Protein AF-A0A6V8LNF3-F1 (afdb_monomer_lite)

pLDDT: mean 83.2, std 12.96, range [45.44, 96.06]

Sequence (121 aa):
MTIAVAGEPRTGPDAATLVARLAELAVNDELLVVFGSADRRPGVDAYAVLAGLRDCLPRHDLVVIHLRPSADVMEWRDGALLDELMECGALPIVITSARAAPEIAIRLSDLLHADRILTVL

Secondary structure (DSSP, 8-state):
-EEEEEE--SSHHHHHHHHHHHHHHHHHS-EEEEEEE-TT-S-SHHHHHHHHHHHH-TTS-EEEEE--TT-S---HHHHHHHHHHHHTT-EEEEEEETTTHHHHHHHHHHHTT-SEEEEE-

Foldseek 3Di:
DEEEEEEFQPDPVLLLQLLVVQLVCLVVHLYEYQYAYAPPDPPDGVVSSVVSNCVSCVPAAEAEAEDEPPDPDPDVVVLVVVLVCSVVSHHYYYYYHNVCRVVVSVVSCVSVVHPYYHYRD

Structure (mmCIF, N/CA/C/O backbone):
data_AF-A0A6V8LNF3-F1
#
_entry.id   AF-A0A6V8LNF3-F1
#
loop_
_atom_site.group_PDB
_atom_site.id
_atom_site.type_symbol
_atom_site.label_atom_id
_atom_site.label_alt_id
_atom_site.label_comp_id
_atom_site.label_asym_id
_atom_site.label_entity_id
_atom_site.label_seq_id
_atom_site.pdbx_PDB_ins_code
_atom_site.Cartn_x
_atom_site.Cartn_y
_atom_site.Cartn_z
_atom_site.occupancy
_atom_site.B_iso_or_equiv
_atom_site.auth_seq_id
_atom_site.auth_comp_id
_atom_site.auth_asym_id
_atom_site.auth_atom_id
_atom_site.pdbx_PDB_model_num
ATOM 1 N N . MET A 1 1 ? -11.058 -5.853 -3.715 1.00 91.31 1 MET A N 1
ATOM 2 C CA . MET A 1 1 ? -9.763 -5.278 -3.298 1.00 91.31 1 MET A CA 1
ATOM 3 C C . MET A 1 1 ? -9.363 -4.057 -4.135 1.00 91.31 1 MET A C 1
ATOM 5 O O . MET A 1 1 ? -9.491 -4.066 -5.359 1.00 91.31 1 MET A O 1
ATOM 9 N N . THR A 1 2 ? -8.811 -3.029 -3.484 1.00 95.00 2 THR A N 1
ATOM 10 C CA . THR A 1 2 ? -8.191 -1.847 -4.111 1.00 95.00 2 THR A CA 1
ATOM 11 C C . THR A 1 2 ? -6.661 -1.936 -4.047 1.00 95.00 2 THR A C 1
ATOM 13 O O . THR A 1 2 ? -6.102 -2.238 -2.995 1.00 95.00 2 THR A O 1
ATOM 16 N N . ILE A 1 3 ? -5.969 -1.602 -5.141 1.00 95.00 3 ILE A N 1
ATOM 17 C CA . ILE A 1 3 ? -4.509 -1.406 -5.142 1.00 95.00 3 ILE A CA 1
ATOM 18 C C . ILE A 1 3 ? -4.200 0.092 -5.147 1.00 95.00 3 ILE A C 1
ATOM 20 O O . ILE A 1 3 ? -4.583 0.802 -6.076 1.00 95.00 3 ILE A O 1
ATOM 24 N N . ALA A 1 4 ? -3.480 0.583 -4.140 1.00 96.06 4 ALA A N 1
ATOM 25 C CA . ALA A 1 4 ? -2.987 1.956 -4.088 1.00 96.06 4 ALA A CA 1
ATOM 26 C C . ALA A 1 4 ? -1.520 2.030 -4.519 1.00 96.06 4 ALA A C 1
ATOM 28 O O . ALA A 1 4 ? -0.658 1.400 -3.915 1.00 96.06 4 ALA A O 1
ATOM 29 N N . VAL A 1 5 ? -1.221 2.843 -5.528 1.00 93.94 5 VAL A N 1
ATOM 30 C CA . VAL A 1 5 ? 0.143 3.144 -5.968 1.00 93.94 5 VAL A CA 1
ATOM 31 C C . VAL A 1 5 ? 0.570 4.467 -5.357 1.00 93.94 5 VAL A C 1
ATOM 33 O O . VAL A 1 5 ? -0.023 5.504 -5.652 1.00 93.94 5 VAL A O 1
ATOM 36 N N . ALA A 1 6 ? 1.603 4.433 -4.525 1.00 91.44 6 ALA A N 1
ATOM 37 C CA . ALA A 1 6 ? 2.156 5.599 -3.849 1.00 91.44 6 ALA A CA 1
ATOM 38 C C . ALA A 1 6 ? 3.643 5.760 -4.180 1.00 91.44 6 ALA A C 1
ATOM 40 O O . ALA A 1 6 ? 4.350 4.780 -4.410 1.00 91.44 6 ALA A O 1
ATOM 41 N N . GLY A 1 7 ? 4.120 7.002 -4.207 1.00 86.25 7 GLY A N 1
ATOM 42 C CA . GLY A 1 7 ? 5.541 7.322 -4.342 1.00 86.25 7 GLY A CA 1
ATOM 43 C C . GLY A 1 7 ? 6.118 7.908 -3.057 1.00 86.25 7 GLY A C 1
ATOM 44 O O . GLY A 1 7 ? 5.391 8.185 -2.103 1.00 86.25 7 GLY A O 1
ATOM 45 N N . GLU A 1 8 ? 7.428 8.142 -3.051 1.00 83.19 8 GLU A N 1
ATOM 46 C CA . GLU A 1 8 ? 8.069 8.893 -1.972 1.00 83.19 8 GLU A CA 1
ATOM 47 C C . GLU A 1 8 ? 7.511 10.324 -1.876 1.00 83.19 8 GLU A C 1
ATOM 49 O O . GLU A 1 8 ? 7.538 11.067 -2.868 1.00 83.19 8 GLU A O 1
ATOM 54 N N . PRO A 1 9 ? 7.019 10.732 -0.692 1.00 77.38 9 PRO A N 1
ATOM 55 C CA . PRO A 1 9 ? 6.578 12.098 -0.470 1.00 77.38 9 PRO A CA 1
ATOM 56 C C . PRO A 1 9 ? 7.770 13.051 -0.568 1.00 77.38 9 PRO A C 1
ATOM 58 O O . PRO A 1 9 ? 8.856 12.777 -0.062 1.00 77.38 9 PRO A O 1
ATOM 61 N N . ARG A 1 10 ? 7.571 14.204 -1.213 1.00 73.31 10 ARG A N 1
ATOM 62 C CA . ARG A 1 10 ? 8.639 15.204 -1.397 1.00 73.31 10 ARG A CA 1
ATOM 63 C C . ARG A 1 10 ? 8.859 16.052 -0.149 1.00 73.31 10 ARG A C 1
ATOM 65 O O . ARG A 1 10 ? 9.919 16.658 0.003 1.00 73.31 10 ARG A O 1
ATOM 72 N N . THR A 1 11 ? 7.846 16.131 0.712 1.00 73.12 11 THR A N 1
ATOM 73 C CA . THR A 1 11 ? 7.851 16.919 1.942 1.00 73.12 11 THR A CA 1
ATOM 74 C C . THR A 1 11 ? 7.123 16.188 3.077 1.00 73.12 11 THR A C 1
ATOM 76 O O . THR A 1 11 ? 6.328 15.278 2.849 1.00 73.12 11 THR A O 1
ATOM 79 N N . GLY A 1 12 ? 7.362 16.605 4.324 1.00 70.62 12 GLY A N 1
ATOM 80 C CA . GLY A 1 12 ? 6.655 16.064 5.495 1.00 70.62 12 GLY A CA 1
ATOM 81 C C . GLY A 1 12 ? 5.121 16.210 5.440 1.00 70.62 12 GLY A C 1
ATOM 82 O O . GLY A 1 12 ? 4.425 15.243 5.746 1.00 70.62 12 GLY A O 1
ATOM 83 N N . PRO A 1 13 ? 4.563 17.367 5.031 1.00 74.94 13 PRO A N 1
ATOM 84 C CA . PRO A 1 13 ? 3.122 17.516 4.804 1.00 74.94 13 PRO A CA 1
ATOM 85 C C . PRO A 1 13 ? 2.555 16.559 3.748 1.00 74.94 13 PRO A C 1
ATOM 87 O O . PRO A 1 13 ? 1.454 16.034 3.935 1.00 74.94 13 PRO A O 1
ATOM 90 N N . ASP A 1 14 ? 3.313 16.286 2.681 1.00 81.44 14 ASP A N 1
ATOM 91 C CA . ASP A 1 14 ? 2.914 15.304 1.665 1.00 81.44 14 ASP A CA 1
ATOM 92 C C . ASP A 1 14 ? 2.860 13.900 2.284 1.00 81.44 14 ASP A C 1
ATOM 94 O O . ASP A 1 14 ? 1.900 13.165 2.075 1.00 81.44 14 ASP A O 1
ATOM 98 N N . ALA A 1 15 ? 3.832 13.555 3.138 1.00 84.44 15 ALA A N 1
ATOM 99 C CA . ALA A 1 15 ? 3.854 12.273 3.842 1.00 84.44 15 ALA A CA 1
ATOM 100 C C . ALA A 1 15 ? 2.638 12.096 4.766 1.00 84.44 15 ALA A C 1
ATOM 102 O O . ALA A 1 15 ? 2.013 11.038 4.766 1.00 84.44 15 ALA A O 1
ATOM 103 N N . ALA A 1 16 ? 2.269 13.130 5.529 1.00 87.69 16 ALA A N 1
ATOM 104 C CA . ALA A 1 16 ? 1.100 13.083 6.409 1.00 87.69 16 ALA A CA 1
ATOM 105 C C . ALA A 1 16 ? -0.213 12.948 5.620 1.00 87.69 16 ALA A C 1
ATOM 107 O O . ALA A 1 16 ? -1.103 12.197 6.019 1.00 87.69 16 ALA A O 1
ATOM 108 N N . THR A 1 17 ? -0.318 13.642 4.484 1.00 90.06 17 THR A N 1
ATOM 109 C CA . THR A 1 17 ? -1.483 13.567 3.590 1.00 90.06 17 THR A CA 1
ATOM 110 C C . THR A 1 17 ? -1.604 12.179 2.964 1.00 90.06 17 THR A C 1
ATOM 112 O O . THR A 1 17 ? -2.685 11.587 2.982 1.00 90.06 17 THR A O 1
ATOM 115 N N . LEU A 1 18 ? -0.484 11.622 2.496 1.00 91.25 18 LEU A N 1
ATOM 116 C CA . LEU A 1 18 ? -0.406 10.264 1.969 1.00 91.25 18 LEU A CA 1
ATOM 117 C C . LEU A 1 18 ? -0.830 9.232 3.022 1.00 91.25 18 LEU A C 1
ATOM 119 O O . LEU A 1 18 ? -1.676 8.385 2.742 1.00 91.25 18 LEU A O 1
ATOM 123 N N . VAL A 1 19 ? -0.295 9.325 4.243 1.00 93.56 19 VAL A N 1
ATOM 124 C CA . VAL A 1 19 ? -0.665 8.439 5.360 1.00 93.56 19 VAL A CA 1
ATOM 125 C C . VAL A 1 19 ? -2.158 8.526 5.656 1.00 93.56 19 VAL A C 1
ATOM 127 O O . VAL A 1 19 ? -2.817 7.491 5.738 1.00 93.56 19 VAL A O 1
ATOM 130 N N . ALA A 1 20 ? -2.709 9.737 5.776 1.00 94.00 20 ALA A N 1
ATOM 131 C CA . ALA A 1 20 ? -4.129 9.927 6.057 1.00 94.00 20 ALA A CA 1
ATOM 132 C C . ALA A 1 20 ? -5.008 9.299 4.967 1.00 94.00 20 ALA A C 1
ATOM 134 O O . ALA A 1 20 ? -5.988 8.621 5.275 1.00 94.00 20 ALA A O 1
ATOM 135 N N . ARG A 1 21 ? -4.627 9.468 3.696 1.00 94.12 21 ARG A N 1
ATOM 136 C CA . ARG A 1 21 ? -5.373 8.915 2.565 1.00 94.12 21 ARG A CA 1
ATOM 137 C C . ARG A 1 21 ? -5.294 7.392 2.493 1.00 94.12 21 ARG A C 1
ATOM 139 O O . ARG A 1 21 ? -6.303 6.742 2.240 1.00 94.12 21 ARG A O 1
ATOM 146 N N . LEU A 1 22 ? -4.117 6.816 2.716 1.00 94.50 22 LEU A N 1
ATOM 147 C CA . LEU A 1 22 ? -3.945 5.364 2.748 1.00 94.50 22 LEU A CA 1
ATOM 148 C C . LEU A 1 22 ? -4.680 4.737 3.941 1.00 94.50 22 LEU A C 1
ATOM 150 O O . LEU A 1 22 ? -5.297 3.689 3.784 1.00 94.50 22 LEU A O 1
ATOM 154 N N . ALA A 1 23 ? -4.676 5.393 5.105 1.00 94.94 23 ALA A N 1
ATOM 155 C CA . ALA A 1 23 ? -5.435 4.943 6.268 1.00 94.94 23 ALA A CA 1
ATOM 156 C C . ALA A 1 23 ? -6.951 5.006 6.029 1.00 94.94 23 ALA A C 1
ATOM 158 O O . ALA A 1 23 ? -7.660 4.064 6.371 1.00 94.94 23 ALA A O 1
ATOM 159 N N . GLU A 1 24 ? -7.446 6.080 5.405 1.00 94.88 24 GLU A N 1
ATOM 160 C CA . GLU A 1 24 ? -8.847 6.186 4.984 1.00 94.88 24 GLU A CA 1
ATOM 161 C C . GLU A 1 24 ? -9.227 5.026 4.054 1.00 94.88 24 GLU A C 1
ATOM 163 O O . GLU A 1 24 ? -10.248 4.377 4.272 1.00 94.88 24 GLU A O 1
ATOM 168 N N . LEU A 1 25 ? -8.398 4.730 3.050 1.00 94.50 25 LEU A N 1
ATOM 169 C CA . LEU A 1 25 ? -8.643 3.618 2.132 1.00 94.50 25 LEU A CA 1
ATOM 170 C C . LEU A 1 25 ? -8.648 2.268 2.860 1.00 94.50 25 LEU A C 1
ATOM 172 O O . LEU A 1 25 ? -9.585 1.506 2.674 1.00 94.50 25 LEU A O 1
ATOM 176 N N . ALA A 1 26 ? -7.670 2.003 3.730 1.00 93.00 26 ALA A N 1
ATOM 177 C CA . ALA A 1 26 ? -7.566 0.734 4.457 1.00 93.00 26 ALA A CA 1
ATOM 178 C C . ALA A 1 26 ? -8.748 0.471 5.406 1.00 93.00 26 ALA A C 1
ATOM 180 O O . ALA A 1 26 ? -9.082 -0.674 5.681 1.00 93.00 26 ALA A O 1
ATOM 181 N N . VAL A 1 27 ? -9.382 1.528 5.924 1.00 92.62 27 VAL A N 1
ATOM 182 C CA . VAL A 1 27 ? -10.567 1.401 6.788 1.00 92.62 27 VAL A CA 1
ATOM 183 C C . VAL A 1 27 ? -11.829 1.073 5.987 1.00 92.62 27 VAL A C 1
ATOM 185 O O . VAL A 1 27 ? -12.735 0.433 6.521 1.00 92.62 27 VAL A O 1
ATOM 188 N N . ASN A 1 28 ? -11.921 1.538 4.740 1.00 91.06 28 ASN A N 1
ATOM 189 C CA . ASN A 1 28 ? -13.136 1.424 3.930 1.00 91.06 28 ASN A CA 1
ATOM 190 C C . ASN A 1 28 ? -13.095 0.267 2.926 1.00 91.06 28 ASN A C 1
ATOM 192 O O . ASN A 1 28 ? -14.148 -0.257 2.567 1.00 91.06 28 ASN A O 1
ATOM 196 N N . ASP A 1 29 ? -11.906 -0.121 2.474 1.00 89.56 29 ASP A N 1
ATOM 197 C CA . ASP A 1 29 ? -11.687 -1.133 1.451 1.00 89.56 29 ASP A CA 1
ATOM 198 C C . ASP A 1 29 ? -10.548 -2.074 1.874 1.00 89.56 29 ASP A C 1
ATOM 200 O O . ASP A 1 29 ? -9.580 -1.673 2.519 1.00 89.56 29 ASP A O 1
ATOM 204 N N . GLU A 1 30 ? -10.619 -3.326 1.424 1.00 91.56 30 GLU A N 1
ATOM 205 C CA . GLU A 1 30 ? -9.466 -4.226 1.422 1.00 91.56 30 GLU A CA 1
ATOM 206 C C . GLU A 1 30 ? -8.383 -3.644 0.501 1.00 91.56 30 GLU A C 1
ATOM 208 O O . GLU A 1 30 ? -8.610 -3.460 -0.703 1.00 91.56 30 GLU A O 1
ATOM 213 N N . LEU A 1 31 ? -7.235 -3.297 1.084 1.00 94.31 31 LEU A N 1
ATOM 214 C CA . LEU A 1 31 ? -6.218 -2.462 0.455 1.00 94.31 31 LEU A CA 1
ATOM 215 C C . LEU A 1 31 ? -4.879 -3.194 0.351 1.00 94.31 31 LEU A C 1
ATOM 217 O O . LEU A 1 31 ? -4.373 -3.725 1.334 1.00 94.31 31 LEU A O 1
ATOM 221 N N . LEU A 1 32 ? -4.258 -3.104 -0.823 1.00 93.88 32 LEU A N 1
ATOM 222 C CA . LEU A 1 32 ? -2.845 -3.403 -1.036 1.00 93.88 32 LEU A CA 1
ATOM 223 C C . LEU A 1 32 ? -2.128 -2.125 -1.472 1.00 93.88 32 LEU A C 1
ATOM 225 O O . LEU A 1 32 ? -2.590 -1.426 -2.375 1.00 93.88 32 LEU A O 1
ATOM 229 N N . VAL A 1 33 ? -0.980 -1.817 -0.869 1.00 93.88 33 VAL A N 1
ATOM 230 C CA . VAL A 1 33 ? -0.185 -0.632 -1.230 1.00 93.88 33 VAL A CA 1
ATOM 231 C C . VAL A 1 33 ? 1.052 -1.043 -2.021 1.00 93.88 33 VAL A C 1
ATOM 233 O O . VAL A 1 33 ? 1.859 -1.828 -1.540 1.00 93.88 33 VAL A O 1
ATOM 236 N N . VAL A 1 34 ? 1.249 -0.472 -3.208 1.00 92.25 34 VAL A N 1
ATOM 237 C CA . VAL A 1 34 ? 2.502 -0.540 -3.971 1.00 92.25 34 VAL A CA 1
ATOM 238 C C . VAL A 1 34 ? 3.234 0.786 -3.806 1.00 92.25 34 VAL A C 1
ATOM 240 O O . VAL A 1 34 ? 2.824 1.814 -4.342 1.00 92.25 34 VAL A O 1
ATOM 243 N N . PHE A 1 35 ? 4.323 0.764 -3.049 1.00 89.62 35 PHE A N 1
ATOM 244 C CA . PHE A 1 35 ? 5.126 1.931 -2.721 1.00 89.62 35 PHE A CA 1
ATOM 245 C C . PHE A 1 35 ? 6.404 1.976 -3.567 1.00 89.62 35 PHE A C 1
ATOM 247 O O . PHE A 1 35 ? 7.294 1.131 -3.442 1.00 89.62 35 PHE A O 1
ATOM 254 N N . GLY A 1 36 ? 6.501 2.984 -4.428 1.00 87.81 36 GLY A N 1
ATOM 255 C CA . GLY A 1 36 ? 7.666 3.266 -5.253 1.00 87.81 36 GLY A CA 1
ATOM 256 C C . GLY A 1 36 ? 8.709 4.103 -4.512 1.00 87.81 36 GLY A C 1
ATOM 257 O O . GLY A 1 36 ? 8.495 5.291 -4.277 1.00 87.81 36 GLY A O 1
ATOM 258 N N . SER A 1 37 ? 9.857 3.502 -4.206 1.00 81.81 37 SER A N 1
ATOM 259 C CA . SER A 1 37 ? 10.999 4.131 -3.533 1.00 81.81 37 SER A CA 1
ATOM 260 C C . SER A 1 37 ? 12.146 4.429 -4.508 1.00 81.81 37 SER A C 1
ATOM 262 O O . SER A 1 37 ? 12.331 3.728 -5.510 1.00 81.81 37 SER A O 1
ATOM 264 N N . ALA A 1 38 ? 12.923 5.483 -4.251 1.00 72.94 38 ALA A N 1
ATOM 265 C CA . ALA A 1 38 ? 14.134 5.765 -5.009 1.00 72.94 38 ALA A CA 1
ATOM 266 C C . ALA A 1 38 ? 15.235 4.753 -4.630 1.00 72.94 38 ALA A C 1
ATOM 268 O O . ALA A 1 38 ? 15.607 4.620 -3.468 1.00 72.94 38 ALA A O 1
ATOM 269 N N . ASP A 1 39 ? 15.782 4.061 -5.635 1.00 58.66 39 ASP A N 1
ATOM 270 C CA . ASP A 1 39 ? 16.643 2.856 -5.596 1.00 58.66 39 ASP A CA 1
ATOM 271 C C . ASP A 1 39 ? 17.923 2.860 -4.711 1.00 58.66 39 ASP A C 1
ATOM 273 O O . ASP A 1 39 ? 18.789 2.000 -4.883 1.00 58.66 39 ASP A O 1
ATOM 277 N N . ARG A 1 40 ? 18.136 3.798 -3.777 1.00 53.12 40 ARG A N 1
ATOM 278 C CA . ARG A 1 40 ? 19.432 3.952 -3.080 1.00 53.12 40 ARG A CA 1
ATOM 279 C C . ARG A 1 40 ? 19.467 3.739 -1.573 1.00 53.12 40 ARG A C 1
ATOM 281 O O . ARG A 1 40 ? 20.571 3.781 -1.035 1.00 53.12 40 ARG A O 1
ATOM 288 N N . ARG A 1 41 ? 18.342 3.431 -0.924 1.00 53.03 41 ARG A N 1
ATOM 289 C CA . ARG A 1 41 ? 18.196 2.749 0.385 1.00 53.03 41 ARG A CA 1
ATOM 290 C C . ARG A 1 41 ? 16.764 3.001 0.870 1.00 53.03 41 ARG A C 1
ATOM 292 O O . ARG A 1 41 ? 16.319 4.139 0.761 1.00 53.03 41 ARG A O 1
ATOM 299 N N . PRO A 1 42 ? 16.077 2.025 1.491 1.00 52.22 42 PRO A N 1
ATOM 300 C CA . PRO A 1 42 ? 14.918 2.341 2.313 1.00 52.22 42 PRO A CA 1
ATOM 301 C C . PRO A 1 42 ? 15.469 3.139 3.494 1.00 52.22 42 PRO A C 1
ATOM 303 O O . PRO A 1 42 ? 16.155 2.595 4.356 1.00 52.22 42 PRO A O 1
ATOM 306 N N . GLY A 1 43 ? 15.357 4.458 3.465 1.00 49.56 43 GLY A N 1
ATOM 307 C CA . GLY A 1 43 ? 16.188 5.241 4.368 1.00 49.56 43 GLY A CA 1
ATOM 308 C C . GLY A 1 43 ? 15.854 6.707 4.375 1.00 49.56 43 GLY A C 1
ATOM 309 O O . GLY A 1 43 ? 16.754 7.506 4.157 1.00 49.56 43 GLY A O 1
ATOM 310 N N . VAL A 1 44 ? 14.569 7.008 4.584 1.00 52.75 44 VAL A N 1
ATOM 311 C CA . VAL A 1 44 ? 14.026 7.987 5.552 1.00 52.75 44 VAL A CA 1
ATOM 312 C C . VAL A 1 44 ? 12.519 8.194 5.290 1.00 52.75 44 VAL A C 1
ATOM 314 O O . VAL A 1 44 ? 11.776 8.387 6.247 1.00 52.75 44 VAL A O 1
ATOM 317 N N . ASP A 1 45 ? 12.026 7.958 4.066 1.00 72.62 45 ASP A N 1
ATOM 318 C CA . ASP A 1 45 ? 10.645 8.342 3.708 1.00 72.62 45 ASP A CA 1
ATOM 319 C C . ASP A 1 45 ? 9.618 7.191 3.743 1.00 72.62 45 ASP A C 1
ATOM 321 O O . ASP A 1 45 ? 8.547 7.342 4.329 1.00 72.62 45 ASP A O 1
ATOM 325 N N . ALA A 1 46 ? 9.948 5.994 3.233 1.00 72.88 46 ALA A N 1
ATOM 326 C CA . ALA A 1 46 ? 9.054 4.825 3.329 1.00 72.88 46 ALA A CA 1
ATOM 327 C C . ALA A 1 46 ? 8.770 4.431 4.792 1.00 72.88 46 ALA A C 1
ATOM 329 O O . ALA A 1 46 ? 7.642 4.114 5.157 1.00 72.88 46 ALA A O 1
ATOM 330 N N . TYR A 1 47 ? 9.788 4.507 5.656 1.00 78.81 47 TYR A N 1
ATOM 331 C CA . TYR A 1 47 ? 9.637 4.231 7.086 1.00 78.81 47 TYR A CA 1
ATOM 332 C C . TYR A 1 47 ? 8.737 5.247 7.791 1.00 78.81 47 TYR A C 1
ATOM 334 O O . TYR A 1 47 ? 7.996 4.857 8.688 1.00 78.81 47 TYR A O 1
ATOM 342 N N . ALA A 1 48 ? 8.768 6.522 7.388 1.00 82.19 48 ALA A N 1
ATOM 343 C CA . ALA A 1 48 ? 7.886 7.542 7.948 1.00 82.19 48 ALA A CA 1
ATOM 344 C C . ALA A 1 48 ? 6.418 7.276 7.578 1.00 82.19 48 ALA A C 1
ATOM 346 O O . ALA A 1 48 ? 5.545 7.365 8.440 1.00 82.19 48 ALA A O 1
ATOM 347 N N . VAL A 1 49 ? 6.156 6.867 6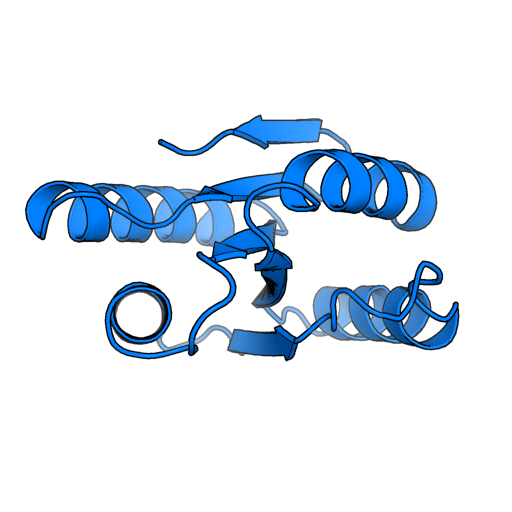.331 1.00 86.44 49 VAL A N 1
ATOM 348 C CA . VAL A 1 49 ? 4.813 6.450 5.890 1.00 86.44 49 VAL A CA 1
ATOM 349 C C . VAL A 1 49 ? 4.353 5.199 6.643 1.00 86.44 49 VAL A C 1
ATOM 351 O O . VAL A 1 49 ? 3.235 5.167 7.149 1.00 86.44 49 VAL A O 1
ATOM 354 N N . LEU A 1 50 ? 5.220 4.192 6.790 1.00 87.12 50 LEU A N 1
ATOM 355 C CA . LEU A 1 50 ? 4.916 2.971 7.545 1.00 87.12 50 LEU A CA 1
ATOM 356 C C . LEU A 1 50 ? 4.623 3.249 9.024 1.00 87.12 50 LEU A C 1
ATOM 358 O O . LEU A 1 50 ? 3.677 2.691 9.577 1.00 87.12 50 LEU A O 1
ATOM 362 N N . ALA A 1 51 ? 5.420 4.109 9.661 1.00 89.12 51 ALA A N 1
ATOM 363 C CA . ALA A 1 51 ? 5.205 4.512 11.046 1.00 89.12 51 ALA A CA 1
ATOM 364 C C . ALA A 1 51 ? 3.869 5.252 11.200 1.00 89.12 51 ALA A C 1
ATOM 366 O O . ALA A 1 51 ? 3.063 4.875 12.045 1.00 89.12 51 ALA A O 1
ATOM 367 N N . GLY A 1 52 ? 3.589 6.221 10.323 1.00 91.00 52 GLY A N 1
ATOM 368 C CA . GLY A 1 52 ? 2.319 6.946 10.335 1.00 91.00 52 GLY A CA 1
ATOM 369 C C . GLY A 1 52 ? 1.112 6.032 10.108 1.00 91.00 52 GLY A C 1
ATOM 370 O O . GLY A 1 52 ? 0.111 6.149 10.810 1.00 91.00 52 GLY A O 1
ATOM 371 N N . LEU A 1 53 ? 1.212 5.069 9.187 1.00 92.12 53 LEU A N 1
ATOM 372 C CA . LEU A 1 53 ? 0.164 4.068 8.980 1.00 92.12 53 LEU A CA 1
ATOM 373 C C . LEU A 1 53 ? -0.052 3.202 10.218 1.00 92.12 53 LEU A C 1
ATOM 375 O O . LEU A 1 53 ? -1.196 2.940 10.573 1.00 92.12 53 LEU A O 1
ATOM 379 N N . ARG A 1 54 ? 1.019 2.793 10.903 1.00 92.69 54 ARG A N 1
ATOM 380 C CA . ARG A 1 54 ? 0.925 2.022 12.150 1.00 92.69 54 ARG A CA 1
ATOM 381 C C . ARG A 1 54 ? 0.244 2.811 13.266 1.00 92.69 54 ARG A C 1
ATOM 383 O O . ARG A 1 54 ? -0.534 2.229 14.019 1.00 92.69 54 ARG A O 1
ATOM 390 N N . ASP A 1 55 ? 0.497 4.113 13.339 1.00 93.81 55 ASP A N 1
ATOM 391 C CA . ASP A 1 55 ? -0.150 5.003 14.304 1.00 93.81 55 ASP A CA 1
ATOM 392 C C . ASP A 1 55 ? -1.641 5.205 13.984 1.00 93.81 55 ASP A C 1
ATOM 394 O O . ASP A 1 55 ? -2.477 5.207 14.891 1.00 93.81 55 ASP A O 1
ATOM 398 N N . CYS A 1 56 ? -2.001 5.332 12.700 1.00 93.25 56 CYS A N 1
ATOM 399 C CA . CYS A 1 56 ? -3.391 5.491 12.259 1.00 93.25 56 CYS A CA 1
ATOM 400 C C . CYS A 1 56 ? -4.197 4.183 12.285 1.00 93.25 56 CYS A C 1
ATOM 402 O O . CYS A 1 56 ? -5.414 4.214 12.479 1.00 93.25 56 CYS A O 1
ATOM 404 N N . LEU A 1 57 ? -3.539 3.039 12.096 1.00 91.81 57 LEU A N 1
ATOM 405 C CA . LEU A 1 57 ? -4.157 1.722 11.958 1.00 91.81 57 LEU A CA 1
ATOM 406 C C . LEU A 1 57 ? -3.613 0.731 13.004 1.00 91.81 57 LEU A C 1
ATOM 408 O O . LEU A 1 57 ? -3.148 -0.349 12.645 1.00 91.81 57 LEU A O 1
ATOM 412 N N . PRO A 1 58 ? -3.719 1.018 14.316 1.00 87.69 58 PRO A N 1
ATOM 413 C CA . PRO A 1 58 ? -3.072 0.216 15.360 1.00 87.69 58 PRO A CA 1
ATOM 414 C C . PRO A 1 58 ? -3.628 -1.211 15.499 1.00 87.69 58 PRO A C 1
ATOM 416 O O . PRO A 1 58 ? -3.071 -2.017 16.239 1.00 87.69 58 PRO A O 1
ATOM 419 N N . ARG A 1 59 ? -4.753 -1.511 14.838 1.00 87.81 59 ARG A N 1
ATOM 420 C CA . ARG A 1 59 ? -5.392 -2.835 14.806 1.00 87.81 59 ARG A CA 1
ATOM 421 C C . ARG A 1 59 ? -5.159 -3.598 13.499 1.00 87.81 59 ARG A C 1
ATOM 423 O O . ARG A 1 59 ? -5.588 -4.740 13.427 1.00 87.81 59 ARG A O 1
ATOM 430 N N . HIS A 1 60 ? -4.552 -2.972 12.488 1.00 87.44 60 HIS A N 1
ATOM 431 C CA . HIS A 1 60 ? -4.256 -3.638 11.222 1.00 87.44 60 HIS A CA 1
ATOM 432 C C . HIS A 1 60 ? -2.861 -4.252 11.274 1.00 87.44 60 HIS A C 1
ATOM 434 O O . HIS A 1 60 ? -1.901 -3.611 11.715 1.00 87.44 60 HIS A O 1
ATOM 440 N N . ASP A 1 61 ? -2.744 -5.471 10.758 1.00 90.38 61 ASP A N 1
ATOM 441 C CA . ASP A 1 61 ? -1.458 -6.128 10.587 1.00 90.38 61 ASP A CA 1
ATOM 442 C C . ASP A 1 61 ? -0.785 -5.615 9.313 1.00 90.38 61 ASP A C 1
ATOM 444 O O . ASP A 1 61 ? -1.088 -6.023 8.197 1.00 90.38 61 ASP A O 1
ATOM 448 N N . LEU A 1 62 ? 0.130 -4.663 9.483 1.00 90.94 62 LEU A N 1
ATOM 449 C CA . LEU A 1 62 ? 0.939 -4.110 8.398 1.00 90.94 62 LEU A CA 1
ATOM 450 C C . LEU A 1 62 ? 2.053 -5.092 8.024 1.00 90.94 62 LEU A C 1
ATOM 452 O O . LEU A 1 62 ? 2.957 -5.335 8.831 1.00 90.94 62 LEU A O 1
ATOM 456 N N . VAL A 1 63 ? 2.030 -5.604 6.792 1.00 89.88 63 VAL A N 1
ATOM 457 C CA . VAL A 1 63 ? 3.032 -6.564 6.302 1.00 89.88 63 VAL A CA 1
ATOM 458 C C . VAL A 1 63 ? 3.805 -5.971 5.135 1.00 89.88 63 VAL A C 1
ATOM 460 O O . VAL A 1 63 ? 3.257 -5.707 4.071 1.00 89.88 63 VAL A O 1
ATOM 463 N N . VAL A 1 64 ? 5.104 -5.752 5.339 1.00 87.88 64 VAL A N 1
ATOM 464 C CA . VAL A 1 64 ? 5.977 -5.105 4.353 1.00 87.88 64 VAL A CA 1
ATOM 465 C C . VAL A 1 64 ? 6.720 -6.154 3.534 1.00 87.88 64 VAL A C 1
ATOM 467 O O . VAL A 1 64 ? 7.434 -6.990 4.088 1.00 87.88 64 VAL A O 1
ATOM 470 N N . ILE A 1 65 ? 6.599 -6.069 2.211 1.00 85.50 65 ILE A N 1
ATOM 471 C CA . ILE A 1 65 ? 7.243 -6.964 1.248 1.00 85.50 65 ILE A CA 1
ATOM 472 C C . ILE A 1 65 ? 8.141 -6.128 0.341 1.00 85.50 65 ILE A C 1
ATOM 474 O O . ILE A 1 65 ? 7.685 -5.199 -0.317 1.00 85.50 65 ILE A O 1
ATOM 478 N N . HIS A 1 66 ? 9.432 -6.447 0.293 1.00 82.31 66 HIS A N 1
ATOM 479 C CA . HIS A 1 66 ? 10.389 -5.745 -0.560 1.00 82.31 66 HIS A CA 1
ATOM 480 C C . HIS A 1 66 ? 10.639 -6.521 -1.853 1.00 82.31 66 HIS A C 1
ATOM 482 O O . HIS A 1 66 ? 11.259 -7.585 -1.827 1.00 82.31 66 HIS A O 1
ATOM 488 N N . LEU A 1 67 ? 10.241 -5.949 -2.988 1.00 77.12 67 LEU A N 1
ATOM 489 C CA . LEU A 1 67 ? 10.573 -6.478 -4.307 1.00 77.12 67 LEU A CA 1
ATOM 490 C C . LEU A 1 67 ? 11.905 -5.886 -4.771 1.00 77.12 67 LEU A C 1
ATOM 492 O O . LEU A 1 67 ? 12.090 -4.667 -4.815 1.00 77.12 67 LEU A O 1
ATOM 496 N N . ARG A 1 68 ? 12.871 -6.751 -5.100 1.00 68.00 68 ARG A N 1
ATOM 497 C CA . ARG A 1 68 ? 14.177 -6.307 -5.603 1.00 68.00 68 ARG A CA 1
ATOM 498 C C . ARG A 1 68 ? 14.108 -6.022 -7.110 1.00 68.00 68 ARG A C 1
ATOM 500 O O . ARG A 1 68 ? 13.626 -6.882 -7.841 1.00 68.00 68 ARG A O 1
ATOM 507 N N . PRO A 1 69 ? 14.695 -4.911 -7.600 1.00 53.53 69 PRO A N 1
ATOM 508 C CA . PRO A 1 69 ? 14.688 -4.551 -9.025 1.00 53.53 69 PRO A CA 1
ATOM 509 C C . PRO A 1 69 ? 15.365 -5.567 -9.956 1.00 53.53 69 PRO A C 1
ATOM 511 O O . PRO A 1 69 ? 15.177 -5.507 -11.161 1.00 53.53 69 PRO A O 1
ATOM 514 N N . SER A 1 70 ? 16.196 -6.470 -9.422 1.00 52.16 70 SER A N 1
ATOM 515 C CA . SER A 1 70 ? 16.956 -7.453 -10.207 1.00 52.16 70 SER A CA 1
ATOM 516 C C . SER A 1 70 ? 16.209 -8.765 -10.460 1.00 52.16 70 SER A C 1
ATOM 518 O O . SER A 1 70 ? 16.815 -9.718 -10.945 1.00 52.16 70 SER A O 1
ATOM 520 N N . ALA A 1 71 ? 14.942 -8.855 -10.063 1.00 48.88 71 ALA A N 1
ATOM 521 C CA . ALA A 1 71 ? 14.091 -9.995 -10.346 1.00 48.88 71 ALA A CA 1
ATOM 522 C C . ALA A 1 71 ? 12.904 -9.492 -11.166 1.00 48.88 71 ALA A C 1
ATOM 524 O O . ALA A 1 71 ? 11.905 -9.050 -10.612 1.00 48.88 71 ALA A O 1
ATOM 525 N N . ASP A 1 72 ? 12.992 -9.605 -12.492 1.00 45.44 72 ASP A N 1
ATOM 526 C CA . ASP A 1 72 ? 11.880 -9.364 -13.435 1.00 45.44 72 ASP A CA 1
ATOM 527 C C . ASP A 1 72 ? 10.664 -10.296 -13.197 1.00 45.44 72 ASP A C 1
ATOM 529 O O . ASP A 1 72 ? 9.666 -10.301 -13.925 1.00 45.44 72 ASP A O 1
ATOM 533 N N . VAL A 1 73 ? 10.710 -11.098 -12.138 1.00 52.47 73 VAL A N 1
ATOM 534 C CA . VAL A 1 73 ? 9.707 -12.070 -11.762 1.00 52.47 73 VAL A CA 1
ATOM 535 C C . VAL A 1 73 ? 9.371 -11.808 -10.300 1.00 52.47 73 VAL A C 1
ATOM 537 O O . VAL A 1 73 ? 10.105 -12.213 -9.407 1.00 52.47 73 VAL A O 1
ATOM 540 N N . MET A 1 74 ? 8.247 -11.129 -10.061 1.00 54.41 74 MET A N 1
ATOM 541 C CA . MET A 1 74 ? 7.442 -11.412 -8.875 1.00 54.41 74 MET A CA 1
ATOM 542 C C . MET A 1 74 ? 7.227 -12.924 -8.889 1.00 54.41 74 MET A C 1
ATOM 544 O O . MET A 1 74 ? 6.530 -13.435 -9.773 1.00 54.41 74 MET A O 1
ATOM 548 N N . GLU A 1 75 ? 7.948 -13.651 -8.036 1.00 58.91 75 GLU A N 1
ATOM 549 C CA . GLU A 1 75 ? 7.817 -15.098 -7.997 1.00 58.91 75 GLU A CA 1
ATOM 550 C C . GLU A 1 75 ? 6.374 -15.393 -7.593 1.00 58.91 75 GLU A C 1
ATOM 552 O O . GLU A 1 75 ? 5.811 -14.736 -6.724 1.00 58.91 75 GLU A O 1
ATOM 557 N N . TRP A 1 76 ? 5.744 -16.371 -8.238 1.00 51.69 76 TRP A N 1
ATOM 558 C CA . TRP A 1 76 ? 4.336 -16.735 -8.021 1.00 51.69 76 TRP A CA 1
ATOM 559 C C . TRP A 1 76 ? 3.980 -16.965 -6.537 1.00 51.69 76 TRP A C 1
ATOM 561 O O . TRP A 1 76 ? 2.826 -16.848 -6.133 1.00 51.69 76 TRP A O 1
ATOM 571 N N . ARG A 1 77 ? 5.001 -17.244 -5.721 1.00 60.53 77 ARG A N 1
ATOM 572 C CA . ARG A 1 77 ? 4.943 -17.360 -4.266 1.00 60.53 77 ARG A CA 1
ATOM 573 C C . ARG A 1 77 ? 4.519 -16.068 -3.560 1.00 60.53 77 ARG A C 1
ATOM 575 O O . ARG A 1 77 ? 3.805 -16.156 -2.569 1.00 60.53 77 ARG A O 1
ATOM 582 N N . ASP A 1 78 ? 4.915 -14.905 -4.068 1.00 70.69 78 ASP A N 1
ATOM 583 C CA . ASP A 1 78 ? 4.569 -13.611 -3.472 1.00 70.69 78 ASP A CA 1
ATOM 584 C C . ASP A 1 78 ? 3.088 -13.283 -3.688 1.00 70.69 78 ASP A C 1
ATOM 586 O O . ASP A 1 78 ? 2.449 -12.720 -2.809 1.00 70.69 78 ASP A O 1
ATOM 590 N N . GLY A 1 79 ? 2.515 -13.696 -4.822 1.00 71.44 79 GLY A N 1
ATOM 591 C CA . GLY A 1 79 ? 1.091 -13.520 -5.110 1.00 71.44 79 GLY A CA 1
ATOM 592 C C . GLY A 1 79 ? 0.179 -14.329 -4.196 1.00 71.44 79 GLY A C 1
ATOM 593 O O . GLY A 1 79 ? -0.743 -13.774 -3.614 1.00 71.44 79 GLY A O 1
ATOM 594 N N . ALA A 1 80 ? 0.469 -15.623 -4.031 1.00 78.62 80 ALA A N 1
ATOM 595 C CA . ALA A 1 80 ? -0.285 -16.479 -3.114 1.00 78.62 80 ALA A CA 1
ATOM 596 C C . ALA A 1 80 ? -0.147 -16.019 -1.652 1.00 78.62 80 ALA A C 1
ATOM 598 O O . ALA A 1 80 ? -1.113 -16.063 -0.900 1.00 78.62 80 ALA A O 1
ATOM 599 N N . LEU A 1 81 ? 1.040 -15.537 -1.263 1.00 83.62 81 LEU A N 1
ATOM 600 C CA . LEU A 1 81 ? 1.254 -14.943 0.055 1.00 83.62 81 LEU A CA 1
ATOM 601 C C . LEU A 1 81 ? 0.428 -13.664 0.239 1.00 83.62 81 LEU A C 1
ATOM 603 O O . LEU A 1 81 ? -0.137 -13.459 1.305 1.00 83.62 81 LEU A O 1
ATOM 607 N N . LEU A 1 82 ? 0.373 -12.795 -0.772 1.00 85.06 82 LEU A N 1
ATOM 608 C CA . LEU A 1 82 ? -0.434 -11.577 -0.721 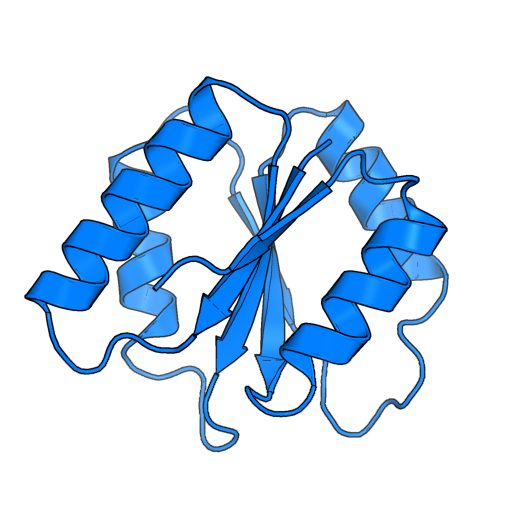1.00 85.06 82 LEU A CA 1
ATOM 609 C C . LEU A 1 82 ? -1.922 -11.895 -0.565 1.00 85.06 82 LEU A C 1
ATOM 611 O O . LEU A 1 82 ? -2.571 -11.266 0.261 1.00 85.06 82 LEU A O 1
ATOM 615 N N . ASP A 1 83 ? -2.423 -12.885 -1.300 1.00 84.50 83 ASP A N 1
ATOM 616 C CA . ASP A 1 83 ? -3.807 -13.356 -1.195 1.00 84.50 83 ASP A CA 1
ATOM 617 C C . ASP A 1 83 ? -4.118 -13.855 0.227 1.00 84.50 83 ASP A C 1
ATOM 619 O O . ASP A 1 83 ? -5.022 -13.345 0.884 1.00 84.50 83 ASP A O 1
ATOM 623 N N . GLU A 1 84 ? -3.275 -14.739 0.775 1.00 87.25 84 GLU A N 1
ATOM 624 C CA . GLU A 1 84 ? -3.425 -15.265 2.142 1.00 87.25 84 GLU A CA 1
ATOM 625 C C . GLU A 1 84 ? -3.362 -14.158 3.211 1.00 87.25 84 GLU A C 1
ATOM 627 O O . GLU A 1 84 ? -4.131 -14.157 4.176 1.00 87.25 84 GLU A O 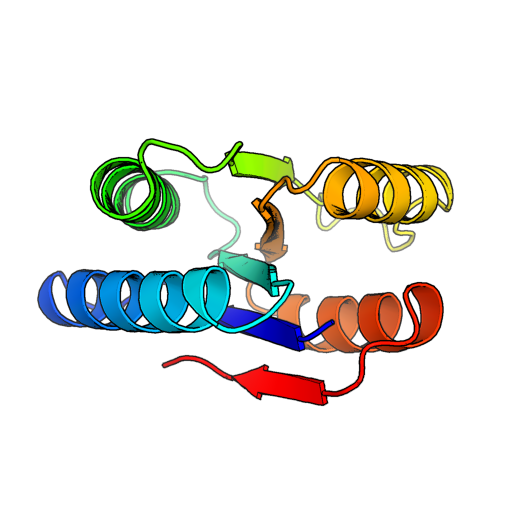1
ATOM 632 N N . LEU A 1 85 ? -2.459 -13.187 3.048 1.00 88.25 85 LEU A N 1
ATOM 633 C CA . LEU A 1 85 ? -2.344 -12.048 3.959 1.00 88.25 85 LEU A CA 1
ATOM 634 C C . LEU A 1 85 ? -3.624 -11.209 3.975 1.00 88.25 85 LEU A C 1
ATOM 636 O O . LEU A 1 85 ? -4.075 -10.797 5.046 1.00 88.25 85 LEU A O 1
ATOM 640 N N . MET A 1 86 ? -4.210 -10.964 2.808 1.00 86.06 86 MET A N 1
ATOM 641 C CA . MET A 1 86 ? -5.431 -10.172 2.684 1.00 86.06 86 MET A CA 1
ATOM 642 C C . MET A 1 86 ? -6.652 -10.925 3.209 1.00 86.06 86 MET A C 1
ATOM 644 O O . MET A 1 86 ? -7.430 -10.345 3.965 1.00 86.06 86 MET A O 1
ATOM 648 N N . GLU A 1 87 ? -6.748 -12.237 2.965 1.00 87.62 87 GLU A N 1
ATOM 649 C CA . GLU A 1 87 ? -7.763 -13.093 3.596 1.00 87.62 87 GLU A CA 1
ATOM 650 C C . GLU A 1 87 ? -7.681 -13.058 5.135 1.00 87.62 87 GLU A C 1
ATOM 652 O O . GLU A 1 87 ? -8.702 -13.140 5.823 1.00 87.62 87 GLU A O 1
ATOM 657 N N . CYS A 1 88 ? -6.479 -12.880 5.696 1.00 86.81 88 CYS A N 1
ATOM 658 C CA . CYS A 1 88 ? -6.265 -12.702 7.136 1.00 86.81 88 CYS A CA 1
ATOM 659 C C . CYS A 1 88 ? -6.575 -11.280 7.646 1.00 86.81 88 CYS A C 1
ATOM 661 O O . CYS A 1 88 ? -6.461 -11.026 8.848 1.00 86.81 88 CYS A O 1
ATOM 663 N N . GLY A 1 89 ? -6.961 -10.349 6.770 1.00 85.12 89 GLY A N 1
ATOM 664 C CA . GLY A 1 89 ? -7.224 -8.948 7.107 1.00 85.12 89 GLY A CA 1
ATOM 665 C C . GLY A 1 89 ? -5.960 -8.107 7.314 1.00 85.12 89 GLY A C 1
ATOM 666 O O . GLY A 1 89 ? -6.028 -7.036 7.925 1.00 85.12 89 GLY A O 1
ATOM 667 N N . ALA A 1 90 ? -4.804 -8.580 6.842 1.00 91.12 90 ALA A N 1
ATOM 668 C CA . ALA A 1 90 ? -3.581 -7.790 6.848 1.00 91.12 90 ALA A CA 1
ATOM 669 C C . ALA A 1 90 ? -3.651 -6.661 5.806 1.00 91.12 90 ALA A C 1
ATOM 671 O O . ALA A 1 90 ? -4.426 -6.709 4.853 1.00 91.12 90 ALA A O 1
ATOM 672 N N . LEU A 1 91 ? -2.793 -5.656 5.977 1.00 93.31 91 LEU A N 1
ATOM 673 C CA . LEU A 1 91 ? -2.558 -4.579 5.018 1.00 93.31 91 LEU A CA 1
ATOM 674 C C . LEU A 1 91 ? -1.170 -4.776 4.387 1.00 93.31 91 LEU A C 1
ATOM 676 O O . LEU A 1 91 ? -0.164 -4.363 4.985 1.00 93.31 91 LEU A O 1
ATOM 680 N N . PRO A 1 92 ? -1.074 -5.417 3.206 1.00 92.88 92 PRO A N 1
ATOM 681 C CA . PRO A 1 92 ? 0.201 -5.630 2.549 1.00 92.88 92 PRO A CA 1
ATOM 682 C C . PRO A 1 92 ? 0.738 -4.336 1.936 1.00 92.88 92 PRO A C 1
ATOM 684 O O . PRO A 1 92 ? 0.024 -3.585 1.265 1.00 92.88 92 PRO A O 1
ATOM 687 N N . ILE A 1 93 ? 2.034 -4.102 2.130 1.00 91.06 93 ILE A N 1
ATOM 688 C CA . ILE A 1 93 ? 2.765 -2.961 1.582 1.00 91.06 93 ILE A CA 1
ATOM 689 C C . ILE A 1 93 ? 3.961 -3.482 0.794 1.00 91.06 93 ILE A C 1
ATOM 691 O O . ILE A 1 93 ? 4.973 -3.906 1.351 1.00 91.06 93 ILE A O 1
ATOM 695 N N . VAL A 1 94 ? 3.839 -3.428 -0.525 1.00 89.69 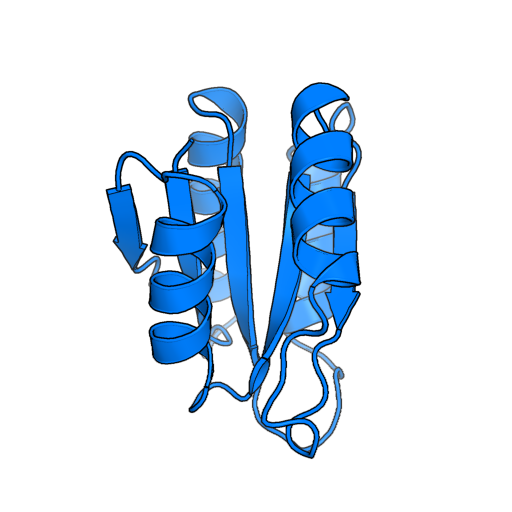94 VAL A N 1
ATOM 696 C CA . VAL A 1 94 ? 4.851 -3.842 -1.489 1.00 89.69 94 VAL A CA 1
ATOM 697 C C . VAL A 1 94 ? 5.759 -2.659 -1.800 1.00 89.69 94 VAL A C 1
ATOM 699 O O . VAL A 1 94 ? 5.357 -1.719 -2.479 1.00 89.69 94 VAL A O 1
ATOM 702 N N . ILE A 1 95 ? 7.001 -2.699 -1.332 1.00 86.75 95 ILE A N 1
ATOM 703 C CA . ILE A 1 95 ? 8.016 -1.687 -1.630 1.00 86.75 95 ILE A CA 1
ATOM 704 C C . ILE A 1 95 ? 8.828 -2.134 -2.844 1.00 86.75 95 ILE A C 1
ATOM 706 O O . ILE A 1 95 ? 9.412 -3.218 -2.851 1.00 86.75 95 ILE A O 1
ATOM 710 N N . THR A 1 96 ? 8.903 -1.273 -3.852 1.00 84.56 96 THR A N 1
ATOM 711 C CA . THR A 1 96 ? 9.637 -1.503 -5.102 1.00 84.56 96 THR A CA 1
ATOM 712 C C . THR A 1 96 ? 10.302 -0.214 -5.588 1.00 84.56 96 THR A C 1
ATOM 714 O O . THR A 1 96 ? 10.175 0.832 -4.953 1.00 84.56 96 THR A O 1
ATOM 717 N N . SER A 1 97 ? 11.023 -0.258 -6.708 1.00 84.69 97 SER A N 1
ATOM 718 C CA . SER A 1 97 ? 11.541 0.959 -7.336 1.00 84.69 97 SER A CA 1
ATOM 719 C C . SER A 1 97 ? 10.392 1.842 -7.834 1.00 84.69 97 SER A C 1
ATOM 721 O O . SER A 1 97 ? 9.398 1.352 -8.378 1.00 84.69 97 SER A O 1
ATOM 723 N N . ALA A 1 98 ? 10.543 3.163 -7.733 1.00 85.19 98 ALA A N 1
ATOM 724 C CA . ALA A 1 98 ? 9.555 4.113 -8.256 1.00 85.19 98 ALA A CA 1
ATOM 725 C C . ALA A 1 98 ? 9.241 3.907 -9.751 1.00 85.19 98 ALA A C 1
ATOM 727 O O . ALA A 1 98 ? 8.136 4.200 -10.201 1.00 85.19 98 ALA A O 1
ATOM 728 N N . ARG A 1 99 ? 10.196 3.369 -10.522 1.00 84.81 99 ARG A N 1
ATOM 729 C CA . ARG A 1 99 ? 10.009 3.046 -11.944 1.00 84.81 99 ARG A CA 1
ATOM 730 C C . ARG A 1 99 ? 9.151 1.801 -12.162 1.00 84.81 99 ARG A C 1
ATOM 732 O O . ARG A 1 99 ? 8.391 1.772 -13.121 1.00 84.81 99 ARG A O 1
ATOM 739 N N . ALA A 1 100 ? 9.272 0.801 -11.291 1.00 84.94 100 ALA A N 1
ATOM 740 C CA . ALA A 1 100 ? 8.570 -0.474 -11.420 1.00 84.94 100 ALA A CA 1
ATOM 741 C C . ALA A 1 100 ? 7.178 -0.476 -10.765 1.00 84.94 100 ALA A C 1
ATOM 743 O O . ALA A 1 100 ? 6.373 -1.355 -11.059 1.00 84.94 100 ALA A O 1
ATOM 744 N N . ALA A 1 101 ? 6.873 0.493 -9.893 1.00 87.69 101 ALA A N 1
ATOM 745 C CA . ALA A 1 101 ? 5.612 0.532 -9.149 1.00 87.69 101 ALA A CA 1
ATOM 746 C C . ALA A 1 101 ? 4.343 0.447 -10.030 1.00 87.69 101 ALA A C 1
ATOM 748 O O . ALA A 1 101 ? 3.475 -0.364 -9.705 1.00 87.69 101 ALA A O 1
ATOM 749 N N . PRO A 1 102 ? 4.219 1.176 -11.161 1.00 89.75 102 PRO A N 1
ATOM 750 C CA . PRO A 1 102 ? 3.034 1.063 -12.016 1.00 89.75 102 PRO A CA 1
ATOM 751 C C . PRO A 1 102 ? 2.879 -0.324 -12.652 1.00 89.75 102 PRO A C 1
ATOM 753 O O . PRO A 1 102 ? 1.779 -0.866 -12.693 1.00 89.75 102 PRO A O 1
ATOM 756 N N . GLU A 1 103 ? 3.978 -0.916 -13.125 1.00 88.75 103 GLU A N 1
ATOM 757 C CA . GLU A 1 103 ? 3.962 -2.244 -13.748 1.00 88.75 103 GLU A CA 1
ATOM 758 C C . GLU A 1 103 ? 3.604 -3.333 -12.730 1.00 88.75 103 GLU A C 1
ATOM 760 O O . GLU A 1 103 ? 2.781 -4.205 -13.006 1.00 88.75 103 GLU A O 1
ATOM 765 N N . ILE A 1 104 ? 4.171 -3.254 -11.525 1.00 87.75 104 ILE A N 1
ATOM 766 C CA . ILE A 1 104 ? 3.861 -4.179 -10.431 1.00 87.75 104 ILE A CA 1
ATOM 767 C C . ILE A 1 104 ? 2.395 -4.063 -10.019 1.00 87.75 104 ILE A C 1
ATOM 769 O O . ILE A 1 104 ? 1.751 -5.088 -9.820 1.00 87.75 104 ILE A O 1
ATOM 773 N N . ALA A 1 105 ? 1.847 -2.849 -9.942 1.00 91.19 105 ALA A N 1
ATOM 774 C CA . ALA A 1 105 ? 0.437 -2.654 -9.623 1.00 91.19 105 ALA A CA 1
ATOM 775 C C . ALA A 1 105 ? -0.488 -3.302 -10.664 1.00 91.19 105 ALA A C 1
ATOM 777 O O . ALA A 1 105 ? -1.459 -3.950 -10.284 1.00 91.19 105 ALA A O 1
ATOM 778 N N . ILE A 1 106 ? -0.163 -3.192 -11.958 1.00 91.25 106 ILE A N 1
ATOM 779 C CA . ILE A 1 106 ? -0.909 -3.869 -13.032 1.00 91.25 106 ILE A CA 1
ATOM 780 C C . ILE A 1 106 ? -0.813 -5.390 -12.874 1.00 91.25 106 ILE A C 1
ATOM 782 O O . ILE A 1 106 ? -1.834 -6.070 -12.852 1.00 91.25 106 ILE A O 1
ATOM 786 N N . ARG A 1 107 ? 0.397 -5.932 -12.682 1.00 88.75 107 ARG A N 1
ATOM 787 C CA . ARG A 1 107 ? 0.590 -7.382 -12.502 1.00 88.75 107 ARG A CA 1
ATOM 788 C C 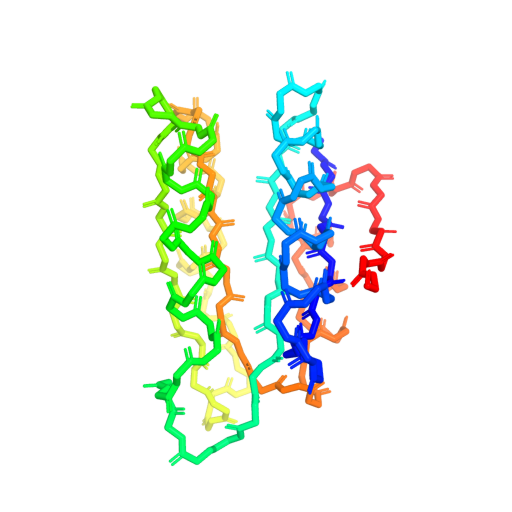. ARG A 1 107 ? -0.156 -7.923 -11.282 1.00 88.75 107 ARG A C 1
ATOM 790 O O . ARG A 1 107 ? -0.726 -9.006 -11.353 1.00 88.75 107 ARG A O 1
ATOM 797 N N . LEU A 1 108 ? -0.140 -7.190 -10.169 1.00 88.56 108 LEU A N 1
ATOM 798 C CA . LEU A 1 108 ? -0.881 -7.546 -8.959 1.00 88.56 108 LEU A CA 1
ATOM 799 C C . LEU A 1 108 ? -2.389 -7.431 -9.162 1.00 88.56 108 LEU A C 1
ATOM 801 O O . LEU A 1 108 ? -3.123 -8.266 -8.651 1.00 88.56 108 LEU A O 1
ATOM 805 N N . SER A 1 109 ? -2.845 -6.447 -9.937 1.00 91.25 109 SER A N 1
ATOM 806 C CA . SER A 1 109 ? -4.256 -6.309 -10.293 1.00 91.25 109 SER A CA 1
ATOM 807 C C . SER A 1 109 ? -4.760 -7.525 -11.055 1.00 91.25 109 SER A C 1
ATOM 809 O O . SER A 1 109 ? -5.825 -8.036 -10.723 1.00 91.25 109 SER A O 1
ATOM 811 N N . ASP A 1 110 ? -3.995 -8.004 -12.037 1.00 89.75 110 ASP A N 1
ATOM 812 C CA . ASP A 1 110 ? -4.357 -9.191 -12.815 1.00 89.75 110 ASP A CA 1
ATOM 813 C C . ASP A 1 110 ? -4.320 -10.463 -11.957 1.00 89.75 110 ASP A C 1
ATOM 815 O O . ASP A 1 110 ? -5.179 -11.331 -12.086 1.00 89.75 110 ASP A O 1
ATOM 819 N N . LEU A 1 111 ? -3.329 -10.577 -11.070 1.00 87.06 111 LEU A N 1
ATOM 820 C CA . LEU A 1 111 ? -3.125 -11.765 -10.242 1.00 87.06 111 LEU A CA 1
ATOM 821 C C . LEU A 1 111 ? -4.173 -11.905 -9.133 1.00 87.06 111 LEU A C 1
ATOM 823 O O . LEU A 1 111 ? -4.685 -12.997 -8.903 1.00 87.06 111 LEU A O 1
ATOM 827 N N . LEU A 1 112 ? -4.479 -10.798 -8.458 1.00 88.19 112 LEU A N 1
ATOM 828 C CA . LEU A 1 112 ? -5.379 -10.733 -7.304 1.00 88.19 112 LEU A CA 1
ATOM 829 C C . LEU A 1 112 ? -6.792 -10.278 -7.697 1.00 88.19 112 LEU A C 1
ATOM 831 O O . LEU A 1 112 ? -7.624 -10.033 -6.831 1.00 88.19 112 LEU A O 1
ATOM 835 N N . HIS A 1 113 ? -7.061 -10.130 -8.999 1.00 89.75 113 HIS A N 1
ATOM 836 C CA . HIS A 1 113 ? -8.342 -9.668 -9.538 1.00 89.75 113 HIS A CA 1
ATOM 837 C C . HIS A 1 113 ? -8.830 -8.371 -8.869 1.00 89.75 113 HIS A C 1
ATOM 839 O O . HIS A 1 113 ? -9.981 -8.267 -8.445 1.00 89.75 113 HIS A O 1
ATOM 845 N N . ALA A 1 114 ? -7.938 -7.382 -8.744 1.00 90.69 114 ALA A N 1
ATOM 846 C CA . ALA A 1 114 ? -8.271 -6.122 -8.090 1.00 90.69 114 ALA A CA 1
ATOM 847 C C . ALA A 1 114 ? -9.419 -5.404 -8.814 1.00 90.69 114 ALA A C 1
ATOM 849 O O . ALA A 1 114 ? -9.442 -5.320 -10.043 1.00 90.69 114 ALA A O 1
ATOM 850 N N . ASP A 1 115 ? -10.327 -4.801 -8.047 1.00 93.69 115 ASP A N 1
ATOM 851 C CA . ASP A 1 115 ? -11.455 -4.047 -8.603 1.00 93.69 115 ASP A CA 1
ATOM 852 C C . ASP A 1 115 ? -10.984 -2.748 -9.270 1.00 93.69 115 ASP A C 1
ATOM 854 O O . ASP A 1 115 ? -11.613 -2.233 -10.197 1.00 93.69 115 ASP A O 1
ATOM 858 N N . ARG A 1 116 ? -9.893 -2.172 -8.746 1.00 94.62 116 ARG A N 1
ATOM 859 C CA . ARG A 1 116 ? -9.344 -0.884 -9.180 1.00 94.62 116 ARG A CA 1
ATOM 860 C C . ARG A 1 116 ? -7.916 -0.656 -8.702 1.00 94.62 116 ARG A C 1
ATOM 862 O O . ARG A 1 116 ? -7.518 -1.095 -7.623 1.00 94.62 116 ARG A O 1
ATOM 869 N N . ILE A 1 117 ? -7.202 0.150 -9.482 1.00 95.94 117 ILE A N 1
ATOM 870 C CA . ILE A 1 117 ? -5.903 0.727 -9.135 1.00 95.94 117 ILE A CA 1
ATOM 871 C C . ILE A 1 117 ? -6.088 2.235 -8.928 1.00 95.94 117 ILE A C 1
ATOM 873 O O . ILE A 1 117 ? -6.667 2.912 -9.780 1.00 95.94 117 ILE A O 1
ATOM 877 N N . LEU A 1 118 ? -5.591 2.767 -7.812 1.00 96.00 118 LEU A N 1
ATOM 878 C CA . LEU A 1 118 ? -5.622 4.191 -7.483 1.00 96.00 118 LEU A CA 1
ATOM 879 C C . LEU A 1 118 ? -4.204 4.729 -7.317 1.00 96.00 118 LEU A C 1
ATOM 881 O O . LEU A 1 118 ? -3.423 4.190 -6.543 1.00 96.00 118 LEU A O 1
ATOM 885 N N . THR A 1 119 ? -3.887 5.836 -7.979 1.00 93.00 119 THR A N 1
ATOM 886 C CA . THR A 1 119 ? -2.662 6.588 -7.683 1.00 93.00 119 THR A CA 1
ATOM 887 C C . THR A 1 119 ? -2.921 7.525 -6.511 1.00 93.00 119 THR A C 1
ATOM 889 O O . THR A 1 119 ? -3.846 8.340 -6.565 1.00 93.00 119 THR A O 1
ATOM 892 N N . VAL A 1 120 ? -2.101 7.426 -5.468 1.00 87.69 120 VAL A N 1
ATOM 893 C CA . VAL A 1 120 ? -2.165 8.276 -4.2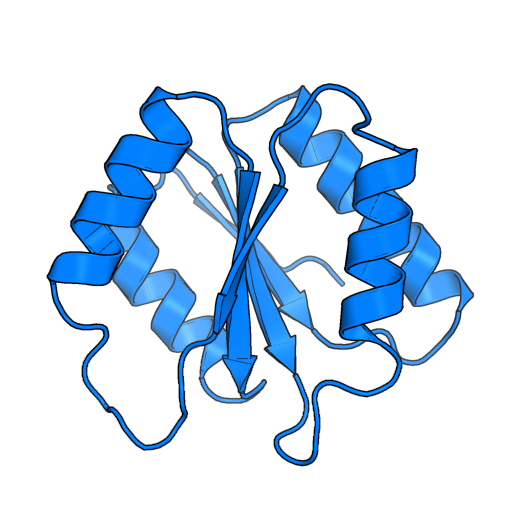77 1.00 87.69 120 VAL A CA 1
ATOM 894 C C . VAL A 1 120 ? -0.943 9.193 -4.283 1.00 87.69 120 VAL A C 1
ATOM 896 O O . VAL A 1 120 ? 0.192 8.716 -4.319 1.00 87.69 120 VAL A O 1
ATOM 899 N N . LEU A 1 121 ? -1.201 10.503 -4.338 1.00 74.56 121 LEU A N 1
ATOM 900 C CA . LEU A 1 121 ? -0.200 11.571 -4.434 1.00 74.56 121 LEU A CA 1
ATOM 901 C C . LEU A 1 121 ? 0.059 12.218 -3.076 1.00 74.56 121 LEU A C 1
ATOM 903 O O . LEU A 1 121 ? -0.923 12.358 -2.311 1.00 74.56 121 LEU A O 1
#

Radius of gyration: 13.14 Å; chains: 1; bounding box: 33×35×29 Å

Organism: NCBI:txid1076125